Protein AF-A0A7G6T178-F1 (afdb_monomer_lite)

Secondary structure (DSSP, 8-state):
--GGG---GGGTTSHHHHHHHHHHHHHHHHHHHHHHHHHHHHHHHHHHHHHHHHHHTT-

Organism: NCBI:txid28104

Sequence (59 aa):
MLVGDFDTTPFRHTKLFRDAKIAMLTHRVIFHMDMTAAAAGKVEEALAELLDAAASERH

Structure (mmCIF, N/CA/C/O backbone):
data_AF-A0A7G6T178-F1
#
_entry.id   AF-A0A7G6T178-F1
#
loop_
_atom_site.group_PDB
_atom_site.id
_atom_site.type_symbol
_atom_site.label_atom_id
_atom_site.label_alt_id
_atom_site.label_comp_id
_atom_site.label_asym_id
_atom_site.label_entity_id
_atom_site.label_seq_id
_atom_site.pdbx_PDB_ins_code
_atom_site.Cartn_x
_atom_site.Cartn_y
_atom_site.Cartn_z
_atom_site.occupancy
_atom_site.B_iso_or_equiv
_atom_site.auth_seq_id
_atom_site.auth_comp_id
_atom_site.auth_asym_id
_atom_site.auth_atom_id
_atom_site.pdbx_PDB_model_num
ATOM 1 N N . MET A 1 1 ? -0.365 -15.926 -21.161 1.00 50.34 1 MET A N 1
ATOM 2 C CA . MET A 1 1 ? 0.929 -15.228 -21.039 1.00 50.34 1 MET A CA 1
ATOM 3 C C . MET A 1 1 ? 0.853 -14.379 -19.781 1.00 50.34 1 MET A C 1
ATOM 5 O O . MET A 1 1 ? 0.136 -13.385 -19.789 1.00 50.34 1 MET A O 1
ATOM 9 N N . LEU A 1 2 ? 1.442 -14.838 -18.673 1.00 62.59 2 LEU A N 1
ATOM 10 C CA . LEU A 1 2 ? 1.460 -14.067 -17.428 1.00 62.59 2 LEU A CA 1
ATOM 11 C C . LEU A 1 2 ? 2.563 -13.011 -17.536 1.00 62.59 2 LEU A C 1
ATOM 13 O O . LEU A 1 2 ? 3.605 -13.259 -18.137 1.00 62.59 2 LEU A O 1
ATOM 17 N N . VAL A 1 3 ? 2.352 -11.830 -16.951 1.00 58.47 3 VAL A N 1
ATOM 18 C CA . VAL A 1 3 ? 3.341 -10.731 -16.978 1.00 58.47 3 VAL A CA 1
ATOM 19 C C . VAL A 1 3 ? 4.692 -11.166 -16.380 1.00 58.47 3 VAL A C 1
ATOM 21 O O . VAL A 1 3 ? 5.732 -10.650 -16.776 1.00 58.47 3 VAL A O 1
ATOM 24 N N . GLY A 1 4 ? 4.689 -12.156 -15.477 1.00 57.47 4 GLY A N 1
ATOM 25 C CA . GLY A 1 4 ? 5.897 -12.737 -14.882 1.00 57.47 4 GLY A CA 1
ATOM 26 C C . GLY A 1 4 ? 6.744 -13.609 -15.819 1.00 57.47 4 GLY A C 1
ATOM 27 O O . GLY A 1 4 ? 7.923 -13.791 -15.537 1.00 57.47 4 GLY A O 1
ATOM 28 N N . ASP A 1 5 ? 6.188 -14.092 -16.935 1.00 67.75 5 ASP A N 1
ATOM 29 C CA . ASP A 1 5 ? 6.880 -15.000 -17.868 1.00 67.75 5 ASP A CA 1
ATOM 30 C C . ASP A 1 5 ? 7.638 -14.253 -18.980 1.00 67.75 5 ASP A C 1
ATOM 32 O O . ASP A 1 5 ? 8.243 -14.870 -19.858 1.00 67.75 5 ASP A O 1
ATOM 36 N N . PHE A 1 6 ? 7.581 -12.917 -19.001 1.00 66.12 6 PHE A N 1
ATOM 37 C CA . PHE A 1 6 ? 8.232 -12.124 -20.039 1.00 66.12 6 PHE A CA 1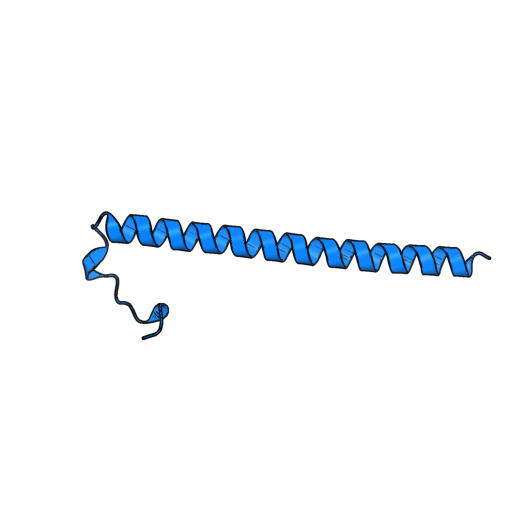
ATOM 38 C C . PHE A 1 6 ? 9.737 -12.026 -19.763 1.00 66.12 6 PHE A C 1
ATOM 40 O O . PHE A 1 6 ? 10.167 -11.277 -18.881 1.00 66.12 6 PHE A O 1
ATOM 47 N N . ASP A 1 7 ? 10.554 -12.769 -20.521 1.00 69.12 7 ASP A N 1
ATOM 48 C CA . ASP A 1 7 ? 12.010 -12.664 -20.416 1.00 69.12 7 ASP A CA 1
ATOM 49 C C . ASP A 1 7 ? 12.483 -11.307 -20.950 1.00 69.12 7 ASP A C 1
ATOM 51 O O . ASP A 1 7 ? 12.607 -11.052 -22.148 1.00 69.12 7 ASP A O 1
ATOM 55 N N . THR A 1 8 ? 12.746 -10.406 -20.013 1.00 67.56 8 THR A N 1
ATOM 56 C CA . THR A 1 8 ? 13.231 -9.054 -20.287 1.00 67.56 8 THR A CA 1
ATOM 57 C C . THR A 1 8 ? 14.751 -8.972 -20.414 1.00 67.56 8 THR A C 1
ATOM 59 O O . THR A 1 8 ? 15.283 -7.899 -20.713 1.00 67.56 8 THR A O 1
ATOM 62 N N . THR A 1 9 ? 15.470 -10.080 -20.206 1.00 72.44 9 THR A N 1
ATOM 63 C CA . THR A 1 9 ? 16.939 -10.137 -20.245 1.00 72.44 9 THR A CA 1
ATOM 64 C C . THR A 1 9 ? 17.539 -9.575 -21.540 1.00 72.44 9 THR A C 1
ATOM 66 O O . THR A 1 9 ? 18.472 -8.773 -21.432 1.00 72.44 9 THR A O 1
ATOM 69 N N . PRO A 1 10 ? 16.986 -9.851 -22.739 1.00 72.12 10 PRO A N 1
ATOM 70 C CA . PRO A 1 10 ? 17.500 -9.299 -23.996 1.00 72.12 10 PRO A CA 1
ATOM 71 C C . PRO A 1 10 ? 17.314 -7.780 -24.125 1.00 72.12 10 PRO A C 1
ATOM 73 O O . PRO A 1 10 ? 18.049 -7.115 -24.851 1.00 72.12 10 PRO A O 1
ATOM 76 N N . PHE A 1 11 ? 16.340 -7.205 -23.416 1.00 70.31 11 PHE A N 1
ATOM 77 C CA . PHE A 1 11 ? 15.931 -5.808 -23.576 1.00 70.31 11 PHE A CA 1
ATOM 78 C C . PHE A 1 11 ? 16.505 -4.881 -22.506 1.00 70.31 11 PHE A C 1
ATOM 80 O O . PHE A 1 11 ? 16.222 -3.683 -22.541 1.00 70.31 11 PHE A O 1
ATOM 87 N N . ARG A 1 12 ? 17.334 -5.391 -21.583 1.00 69.81 12 ARG A N 1
ATOM 88 C CA . ARG A 1 12 ? 17.835 -4.666 -20.398 1.00 69.81 12 ARG A CA 1
ATOM 89 C C . ARG A 1 12 ? 18.480 -3.306 -20.684 1.00 69.81 12 ARG A C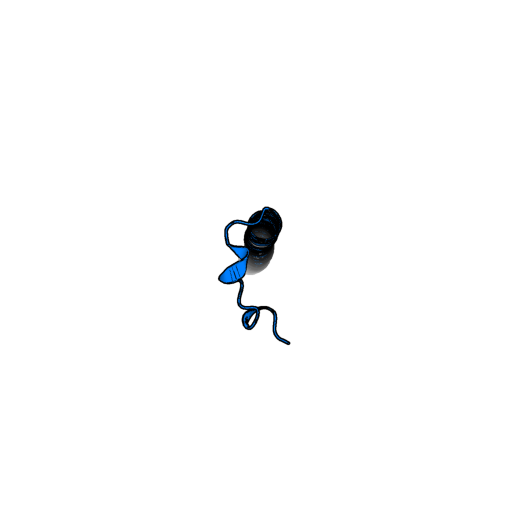 1
ATOM 91 O O . ARG A 1 12 ? 18.456 -2.431 -19.821 1.00 69.81 12 ARG A O 1
ATOM 98 N N . HIS A 1 13 ? 19.041 -3.121 -21.877 1.00 78.19 13 HIS A N 1
ATOM 99 C CA . HIS A 1 13 ? 19.711 -1.881 -22.288 1.00 78.19 13 HIS A CA 1
ATOM 100 C C . HIS A 1 13 ? 18.825 -0.939 -23.114 1.00 78.19 13 HIS A C 1
ATOM 102 O O . HIS A 1 13 ? 19.254 0.152 -23.481 1.00 78.19 13 HIS A O 1
ATOM 108 N N . THR A 1 14 ? 17.585 -1.332 -23.401 1.00 82.31 14 THR A N 1
ATOM 109 C CA . THR A 1 14 ? 16.650 -0.511 -24.171 1.00 82.31 14 THR A CA 1
ATOM 110 C C . THR A 1 14 ? 15.970 0.526 -23.285 1.00 82.31 14 THR A C 1
ATOM 112 O O . THR A 1 14 ? 15.713 0.305 -22.098 1.00 82.31 14 THR A O 1
ATOM 115 N N . LYS A 1 15 ? 15.617 1.665 -23.889 1.00 84.19 15 LYS A N 1
ATOM 116 C CA . LYS A 1 15 ? 14.771 2.672 -23.241 1.00 84.19 15 LYS A CA 1
ATOM 117 C C . LYS A 1 15 ? 13.432 2.065 -22.796 1.00 84.19 15 LYS A C 1
ATOM 119 O O . LYS A 1 15 ? 12.999 2.309 -21.679 1.00 84.19 15 LYS A O 1
ATOM 124 N N . LEU A 1 16 ? 12.854 1.189 -23.622 1.00 81.31 16 LEU A N 1
ATOM 125 C CA . LEU A 1 16 ? 11.591 0.508 -23.339 1.00 81.31 16 LEU A CA 1
ATOM 126 C C . LEU A 1 16 ? 11.634 -0.307 -22.039 1.00 81.31 16 LEU A C 1
ATOM 128 O O . LEU A 1 16 ? 10.714 -0.220 -21.234 1.00 81.31 16 LEU A O 1
ATOM 132 N N . PHE A 1 17 ? 12.710 -1.061 -21.797 1.00 82.88 17 PHE A N 1
ATOM 133 C CA . PHE A 1 17 ? 12.862 -1.816 -20.551 1.00 82.88 17 PHE A CA 1
ATOM 134 C C . PHE A 1 17 ? 12.956 -0.905 -19.324 1.00 82.88 17 PHE A C 1
ATOM 136 O O . PHE A 1 17 ? 12.367 -1.200 -18.283 1.00 82.88 17 PHE A O 1
ATOM 143 N N . ARG A 1 18 ? 13.677 0.217 -19.440 1.00 82.88 18 ARG A N 1
ATOM 144 C CA . ARG A 1 18 ? 13.773 1.208 -18.361 1.00 82.88 18 ARG A CA 1
ATOM 145 C C . ARG A 1 18 ? 12.406 1.817 -18.055 1.00 82.88 18 ARG A C 1
ATOM 147 O O . ARG A 1 18 ? 12.022 1.849 -16.890 1.00 82.88 18 ARG A O 1
ATOM 154 N N . ASP A 1 19 ? 11.682 2.241 -19.084 1.00 85.19 19 ASP A N 1
ATOM 155 C CA . ASP A 1 19 ? 10.369 2.875 -18.948 1.00 85.19 19 ASP A CA 1
ATOM 156 C C . ASP A 1 19 ? 9.345 1.889 -18.360 1.00 85.19 19 ASP A C 1
ATOM 158 O O . ASP A 1 19 ? 8.633 2.227 -17.414 1.00 85.19 19 ASP A O 1
ATOM 162 N N . ALA A 1 20 ? 9.345 0.633 -18.823 1.00 84.62 20 ALA A N 1
ATOM 163 C CA . ALA A 1 20 ? 8.507 -0.428 -18.265 1.00 84.62 20 ALA A CA 1
ATOM 164 C C . ALA A 1 20 ? 8.832 -0.703 -16.788 1.00 84.62 20 ALA A C 1
ATOM 166 O O . ALA A 1 20 ? 7.928 -0.803 -15.959 1.00 84.62 20 ALA A O 1
ATOM 167 N N . LYS A 1 21 ? 10.120 -0.767 -16.425 1.00 84.62 21 LYS A N 1
ATOM 168 C CA . LYS A 1 21 ? 10.540 -0.966 -15.031 1.00 84.62 21 LYS A CA 1
ATOM 169 C C . LYS A 1 21 ? 10.116 0.200 -14.138 1.00 84.62 21 LYS A C 1
ATOM 171 O O . LYS A 1 21 ? 9.674 -0.039 -13.017 1.00 84.62 21 LYS A O 1
ATOM 176 N N . ILE A 1 22 ? 10.229 1.437 -14.621 1.00 89.31 22 ILE A N 1
ATOM 177 C CA . ILE A 1 22 ? 9.748 2.621 -13.897 1.00 89.31 22 ILE A CA 1
ATOM 178 C C . ILE A 1 22 ? 8.236 2.522 -13.696 1.00 89.31 22 ILE A C 1
ATOM 180 O O . ILE A 1 22 ? 7.788 2.621 -12.560 1.00 89.31 22 ILE A O 1
ATOM 184 N N . ALA A 1 23 ? 7.464 2.228 -14.745 1.00 87.31 23 ALA A N 1
ATOM 185 C CA . ALA A 1 23 ? 6.013 2.078 -14.641 1.00 87.31 23 ALA A CA 1
ATOM 186 C C . ALA A 1 23 ? 5.605 0.994 -13.625 1.00 87.31 23 ALA A C 1
ATOM 188 O O . ALA A 1 23 ? 4.729 1.227 -12.792 1.00 87.31 23 ALA A O 1
ATOM 189 N N . MET A 1 24 ? 6.282 -0.161 -13.632 1.00 87.31 24 MET A N 1
ATOM 190 C CA . MET A 1 24 ? 6.048 -1.233 -12.657 1.00 87.31 24 MET A CA 1
ATOM 191 C C . MET A 1 24 ? 6.367 -0.798 -11.221 1.00 87.31 24 MET A C 1
ATOM 193 O O . MET A 1 24 ? 5.608 -1.104 -10.301 1.00 87.31 24 MET A O 1
ATOM 197 N N . LEU A 1 25 ? 7.481 -0.089 -11.012 1.00 89.88 25 LEU A N 1
ATOM 198 C CA . LEU A 1 25 ? 7.858 0.418 -9.691 1.00 89.88 25 LEU A CA 1
ATOM 199 C C . LEU A 1 25 ? 6.869 1.477 -9.198 1.00 89.88 25 LEU A C 1
ATOM 201 O O . LEU A 1 25 ? 6.425 1.398 -8.056 1.00 89.88 25 LEU A O 1
ATOM 205 N N . THR A 1 26 ? 6.480 2.416 -10.059 1.00 92.88 26 THR A N 1
ATOM 206 C CA . THR A 1 26 ? 5.477 3.440 -9.752 1.00 92.88 26 THR A CA 1
ATOM 207 C C . THR A 1 26 ? 4.146 2.803 -9.372 1.00 92.88 26 THR A C 1
ATOM 209 O O . THR A 1 26 ? 3.597 3.137 -8.325 1.00 92.88 26 THR A O 1
ATOM 212 N N . HIS A 1 27 ? 3.663 1.837 -10.159 1.00 89.56 27 HIS A N 1
ATOM 213 C CA . HIS A 1 27 ? 2.436 1.110 -9.840 1.00 89.56 27 HIS A CA 1
ATOM 214 C C . HIS A 1 27 ? 2.526 0.416 -8.477 1.00 89.56 27 HIS A C 1
ATOM 216 O O . HIS A 1 27 ? 1.610 0.533 -7.668 1.00 89.56 27 HIS A O 1
ATOM 222 N N . ARG A 1 28 ? 3.650 -0.251 -8.185 1.00 90.25 28 ARG A N 1
ATOM 223 C CA . ARG A 1 28 ? 3.854 -0.936 -6.903 1.00 90.25 28 ARG A CA 1
ATOM 224 C C . ARG A 1 28 ?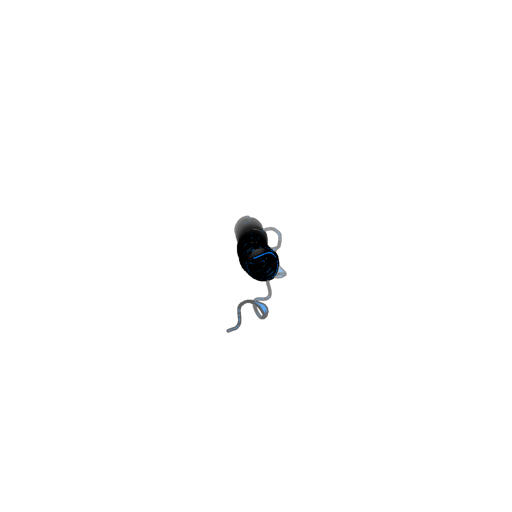 3.841 0.029 -5.717 1.00 90.25 28 ARG A C 1
ATOM 226 O O . ARG A 1 28 ? 3.269 -0.301 -4.683 1.00 90.25 28 ARG A O 1
ATOM 233 N N . VAL A 1 29 ? 4.466 1.198 -5.852 1.00 94.94 29 VAL A N 1
ATOM 234 C CA . VAL A 1 29 ? 4.470 2.220 -4.795 1.00 94.94 29 VAL A CA 1
ATOM 235 C C . VAL A 1 29 ? 3.058 2.744 -4.551 1.00 94.94 29 VAL A C 1
ATOM 237 O O . VAL A 1 29 ? 2.613 2.723 -3.408 1.00 94.94 29 VAL A O 1
ATOM 240 N N . ILE A 1 30 ? 2.339 3.133 -5.608 1.00 95.00 30 ILE A N 1
ATOM 241 C CA . ILE A 1 30 ? 0.958 3.630 -5.502 1.00 95.00 30 ILE A CA 1
ATOM 242 C C . ILE A 1 30 ? 0.060 2.572 -4.854 1.00 95.00 30 ILE A C 1
ATOM 244 O O . ILE A 1 30 ? -0.609 2.860 -3.869 1.00 95.00 30 ILE A O 1
ATOM 248 N N . PHE A 1 31 ? 0.136 1.323 -5.317 1.00 94.25 31 PHE A N 1
ATOM 249 C CA . PHE A 1 31 ? -0.638 0.220 -4.749 1.00 94.25 31 PHE A CA 1
ATOM 250 C C . PHE A 1 31 ? -0.400 0.047 -3.240 1.00 94.25 31 PHE A C 1
ATOM 252 O O . PHE A 1 31 ? -1.345 -0.126 -2.472 1.00 94.25 31 PHE A O 1
ATOM 259 N N . HIS A 1 32 ? 0.856 0.107 -2.787 1.00 93.69 32 HIS A N 1
ATOM 260 C CA . HIS A 1 32 ? 1.160 0.003 -1.359 1.00 93.69 32 HIS A CA 1
ATOM 261 C C . HIS A 1 32 ? 0.702 1.231 -0.559 1.00 93.69 32 HIS A C 1
ATOM 263 O O . HIS A 1 32 ? 0.286 1.068 0.590 1.00 93.69 32 HIS A O 1
ATOM 269 N N . MET A 1 33 ? 0.745 2.433 -1.140 1.00 93.88 33 MET A N 1
ATOM 270 C CA . MET A 1 33 ? 0.195 3.638 -0.509 1.00 93.88 33 MET A CA 1
ATOM 271 C C . MET A 1 33 ? -1.319 3.516 -0.319 1.00 93.88 33 MET A C 1
ATOM 273 O O . MET A 1 33 ? -1.798 3.730 0.792 1.00 93.88 33 MET A O 1
ATOM 277 N N . ASP A 1 34 ? -2.045 3.080 -1.348 1.00 95.00 34 ASP A N 1
ATOM 278 C CA . ASP A 1 34 ? -3.500 2.897 -1.291 1.00 95.00 34 ASP A CA 1
ATOM 279 C C . ASP A 1 34 ? -3.889 1.832 -0.260 1.00 95.00 34 ASP A C 1
ATOM 281 O O . ASP A 1 34 ? -4.780 2.042 0.562 1.00 95.00 34 ASP A O 1
ATOM 285 N N . MET A 1 35 ? -3.165 0.709 -0.236 1.00 94.44 35 MET A N 1
ATOM 286 C CA . MET A 1 35 ? -3.339 -0.330 0.783 1.00 94.44 35 MET A CA 1
ATOM 287 C C . MET A 1 35 ? -3.111 0.205 2.202 1.00 94.44 35 MET A C 1
ATOM 289 O O . MET A 1 35 ? -3.840 -0.162 3.123 1.00 94.44 35 MET A O 1
ATOM 293 N N . THR A 1 36 ? -2.116 1.077 2.384 1.00 94.31 36 THR A N 1
ATOM 294 C CA . THR A 1 36 ? -1.815 1.689 3.687 1.00 94.31 36 THR A CA 1
ATOM 295 C C . THR A 1 36 ? -2.912 2.668 4.099 1.00 94.31 36 THR A C 1
ATOM 297 O O . THR A 1 36 ? -3.363 2.624 5.240 1.00 94.31 36 THR A O 1
ATOM 300 N N . ALA A 1 37 ? -3.393 3.502 3.174 1.00 94.06 37 ALA A N 1
ATOM 301 C CA . ALA A 1 37 ? -4.501 4.421 3.423 1.00 94.06 37 ALA A CA 1
ATOM 302 C C . ALA A 1 37 ? -5.789 3.665 3.794 1.00 94.06 37 ALA A C 1
ATOM 304 O O . ALA A 1 37 ? -6.456 4.011 4.767 1.00 94.06 37 ALA A O 1
ATOM 305 N N . ALA A 1 38 ? -6.096 2.578 3.081 1.00 94.38 38 ALA A N 1
ATOM 306 C CA . ALA A 1 38 ? -7.246 1.734 3.388 1.00 94.38 38 ALA A CA 1
ATOM 307 C C . ALA A 1 38 ? -7.124 1.055 4.763 1.00 94.38 38 ALA A C 1
ATOM 309 O O . ALA A 1 38 ? -8.116 0.912 5.475 1.00 94.38 38 ALA A O 1
ATOM 310 N N . ALA A 1 39 ? -5.917 0.634 5.153 1.00 92.88 39 ALA A N 1
ATOM 311 C CA . ALA A 1 39 ? -5.670 0.081 6.481 1.00 92.88 39 ALA A CA 1
ATOM 312 C C . ALA A 1 39 ? -5.832 1.137 7.586 1.00 92.88 39 ALA A C 1
ATOM 314 O O . ALA A 1 39 ? -6.426 0.833 8.617 1.00 92.88 39 ALA A O 1
ATOM 315 N N . ALA A 1 40 ? -5.360 2.367 7.361 1.00 94.12 40 ALA A N 1
ATOM 316 C CA . ALA A 1 40 ? -5.527 3.471 8.305 1.00 94.12 40 ALA A CA 1
ATOM 317 C C . ALA A 1 40 ? -7.010 3.785 8.558 1.00 94.12 40 ALA A C 1
ATOM 319 O O . ALA A 1 40 ? -7.419 3.840 9.713 1.00 94.12 40 ALA A O 1
ATOM 320 N N . GLY A 1 41 ? -7.830 3.859 7.502 1.00 93.06 41 GLY A N 1
ATOM 321 C CA . GLY A 1 41 ? -9.272 4.092 7.646 1.00 93.06 41 GLY A CA 1
ATOM 322 C C . GLY A 1 41 ? -9.974 3.036 8.509 1.00 93.06 41 GLY A C 1
ATOM 323 O O . GLY A 1 41 ? -10.803 3.374 9.345 1.00 93.06 41 GLY A O 1
ATOM 324 N N . LYS A 1 42 ? -9.579 1.760 8.394 1.00 93.88 42 LYS A N 1
ATOM 325 C CA . LYS A 1 42 ? -10.116 0.684 9.250 1.00 93.88 42 LYS A CA 1
ATOM 326 C C . LYS A 1 42 ? -9.725 0.837 10.719 1.00 93.88 42 LYS A C 1
ATOM 328 O O . LYS A 1 42 ? 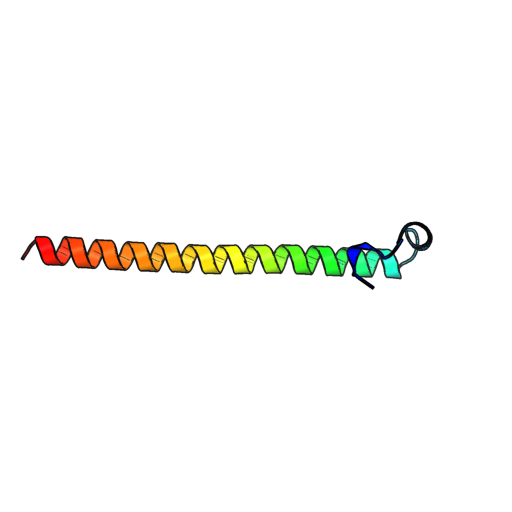-10.494 0.467 11.598 1.00 93.88 42 LYS A O 1
ATOM 333 N N . VAL A 1 43 ? -8.518 1.334 10.992 1.00 93.56 43 VAL A N 1
ATOM 334 C CA . VAL A 1 43 ? -8.067 1.597 12.367 1.00 93.56 43 VAL A CA 1
ATOM 335 C C . VAL A 1 43 ? -8.841 2.770 12.962 1.00 93.56 43 VAL A C 1
ATOM 337 O O . VAL A 1 43 ? -9.242 2.699 14.119 1.00 93.56 43 VAL A O 1
ATOM 340 N N . GLU A 1 44 ? -9.071 3.823 12.180 1.00 94.50 44 GLU A N 1
ATOM 341 C CA . GLU A 1 44 ? -9.873 4.975 12.601 1.00 94.50 44 GLU A CA 1
ATOM 342 C C . GLU A 1 44 ? -11.325 4.579 12.898 1.00 94.50 44 GLU A C 1
ATOM 344 O O . GLU A 1 44 ? -11.857 4.968 13.935 1.00 94.50 44 GLU A O 1
ATOM 349 N N . GLU A 1 45 ? -11.933 3.749 12.049 1.00 94.69 45 GLU A N 1
ATOM 350 C CA . GLU A 1 45 ? -13.280 3.202 12.260 1.00 94.69 45 GLU A CA 1
ATOM 351 C C . GLU A 1 45 ? -13.355 2.355 13.539 1.00 94.69 45 GLU A C 1
ATOM 353 O O . GLU A 1 45 ? -14.182 2.621 14.409 1.00 94.69 45 GLU A O 1
ATOM 358 N N . ALA A 1 46 ? -12.428 1.408 13.721 1.00 94.00 46 ALA A N 1
ATOM 359 C CA . ALA A 1 46 ? -12.376 0.583 14.929 1.00 94.00 46 ALA A CA 1
ATOM 360 C C . ALA A 1 46 ? -12.151 1.415 16.207 1.00 94.00 46 ALA A C 1
ATOM 362 O O . ALA A 1 46 ? -12.672 1.087 17.274 1.00 94.00 46 ALA A O 1
ATOM 363 N N . LEU A 1 47 ? -11.371 2.498 16.118 1.00 94.56 47 LEU A N 1
ATOM 364 C CA . LEU A 1 47 ? -11.171 3.415 17.236 1.00 94.56 47 LEU A CA 1
ATOM 365 C C . LEU A 1 47 ? -12.452 4.195 17.559 1.00 94.56 47 LEU A C 1
ATOM 367 O O . LEU A 1 47 ? -12.763 4.366 18.737 1.00 94.56 47 LEU A O 1
ATOM 371 N N . ALA A 1 48 ? -13.190 4.650 16.545 1.00 94.75 48 ALA A N 1
ATOM 372 C CA . ALA A 1 48 ? -14.469 5.329 16.739 1.00 94.75 48 ALA A CA 1
ATOM 373 C C . ALA A 1 48 ? -15.488 4.413 17.437 1.00 94.75 48 ALA A C 1
ATOM 375 O O . ALA A 1 48 ? -16.062 4.812 18.449 1.00 94.75 48 ALA A O 1
ATOM 376 N N . GLU A 1 49 ? -15.623 3.160 16.988 1.00 94.88 49 GLU A N 1
ATOM 377 C CA . GLU A 1 49 ? -16.504 2.169 17.626 1.00 94.88 49 GLU A CA 1
ATOM 378 C C . GLU A 1 49 ? -16.141 1.923 19.099 1.00 94.88 49 GLU A C 1
ATOM 380 O O . GLU A 1 49 ? -17.017 1.852 19.965 1.00 94.88 49 GLU A O 1
ATOM 385 N N . LEU A 1 50 ? -14.843 1.828 19.409 1.00 92.94 50 LEU A N 1
ATOM 386 C CA . LEU A 1 50 ? -14.369 1.655 20.783 1.00 92.94 50 LEU A CA 1
ATOM 387 C C . LEU A 1 50 ? -14.713 2.867 21.663 1.00 92.94 50 LEU A C 1
ATOM 389 O O . LEU A 1 50 ? -15.102 2.700 22.820 1.00 92.94 50 LEU A O 1
ATOM 393 N N . LEU A 1 51 ? -14.558 4.083 21.135 1.00 94.38 51 LEU A N 1
ATOM 394 C CA . LEU A 1 51 ? -14.896 5.310 21.857 1.00 94.38 51 LEU A CA 1
ATOM 395 C C . LEU A 1 51 ? -16.400 5.403 22.131 1.00 94.38 51 LEU A C 1
ATOM 397 O O . LEU A 1 51 ? -16.780 5.739 23.255 1.00 94.38 51 LEU A O 1
ATOM 401 N N . ASP A 1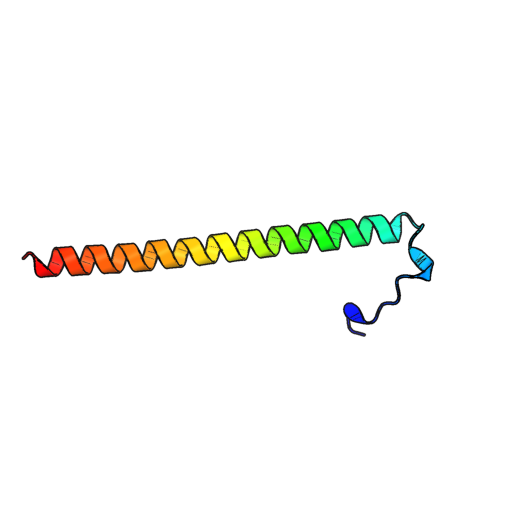 52 ? -17.236 5.051 21.156 1.00 92.88 52 ASP A N 1
ATOM 402 C CA . ASP A 1 52 ? -18.693 5.030 21.308 1.00 92.88 52 ASP A CA 1
ATOM 403 C C . ASP A 1 52 ? -19.140 3.993 22.349 1.00 92.88 52 ASP A C 1
ATOM 405 O O . ASP A 1 52 ? -19.971 4.292 23.217 1.00 92.88 52 ASP A O 1
ATOM 409 N N . ALA A 1 53 ? -18.545 2.796 22.335 1.00 91.19 53 ALA A N 1
ATOM 410 C CA . ALA A 1 53 ? -18.790 1.774 23.351 1.00 91.19 53 ALA A CA 1
ATOM 411 C C . ALA A 1 53 ? -18.374 2.261 24.752 1.00 91.19 53 ALA A C 1
ATOM 413 O O . ALA A 1 53 ? -19.153 2.181 25.702 1.00 91.19 53 ALA A O 1
ATOM 414 N N . ALA A 1 54 ? -17.182 2.851 24.872 1.00 88.50 54 ALA A N 1
ATOM 415 C CA . ALA A 1 54 ? -16.667 3.367 26.140 1.00 88.50 54 ALA A CA 1
ATOM 416 C C . ALA A 1 54 ? -17.455 4.575 26.679 1.00 88.50 54 ALA A C 1
ATOM 418 O O . ALA A 1 54 ? -17.454 4.817 27.890 1.00 88.50 54 ALA A O 1
ATOM 419 N N . ALA A 1 55 ? -18.092 5.361 25.808 1.00 86.31 55 ALA A N 1
ATOM 420 C CA . ALA A 1 55 ? -19.005 6.433 26.199 1.00 86.31 55 ALA A CA 1
ATOM 421 C C . ALA A 1 55 ? -20.362 5.877 26.656 1.00 86.31 55 ALA A C 1
ATOM 423 O O . ALA A 1 55 ? -20.926 6.364 27.636 1.00 86.31 55 ALA A O 1
ATOM 424 N N . SER A 1 56 ? -20.845 4.827 25.990 1.00 81.00 56 SER A N 1
ATOM 425 C CA . SER A 1 56 ? -22.107 4.155 26.316 1.00 81.00 56 SER A CA 1
ATOM 426 C C . SER A 1 56 ? -22.060 3.413 27.658 1.00 81.00 56 SER A C 1
ATOM 428 O O . SER A 1 56 ? -23.065 3.371 28.352 1.00 81.00 56 SER A O 1
ATOM 430 N N . GLU A 1 57 ? -20.903 2.881 28.068 1.00 72.75 57 GLU A N 1
ATOM 431 C CA . GLU A 1 57 ? -20.718 2.234 29.383 1.00 72.75 57 GLU A CA 1
ATOM 432 C C . GLU A 1 57 ? -20.651 3.214 30.572 1.00 72.75 57 GLU A C 1
ATOM 434 O O . GLU A 1 57 ? -20.732 2.792 31.727 1.00 72.75 57 GLU A O 1
ATOM 439 N N . ARG A 1 58 ? -20.470 4.521 30.327 1.00 63.94 58 ARG A N 1
ATOM 440 C CA . ARG A 1 58 ? -20.385 5.547 31.388 1.00 63.94 58 ARG A CA 1
ATOM 441 C C . ARG A 1 58 ? -21.729 6.189 31.746 1.00 63.94 58 ARG A C 1
ATOM 443 O O . ARG A 1 58 ? -21.754 7.012 32.665 1.00 63.94 58 ARG A O 1
ATOM 450 N N . HIS A 1 59 ? -22.799 5.852 31.032 1.00 52.09 59 HIS A N 1
ATOM 451 C CA . HIS A 1 59 ? -24.165 6.329 31.261 1.00 52.09 59 HIS A CA 1
ATOM 452 C C . HIS A 1 59 ? -25.052 5.214 31.813 1.00 52.09 59 HIS A C 1
ATOM 454 O O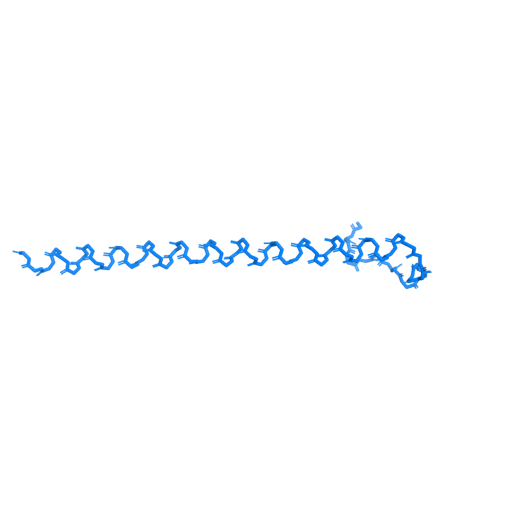 . HIS A 1 59 ? -25.925 5.553 32.643 1.00 52.09 59 HIS A O 1
#

Foldseek 3Di:
DDPVPDPCVVVCPPPVSVVVVVVVVVVVVVVVVVVVVVVVVVVVVVVVVVVVVVVVVVD

pLDDT: mean 83.93, std 12.4, range [50.34, 95.0]

Radius of gyration: 22.07 Å; chains: 1; bounding box: 44×22×56 Å